Protein AF-A0A959U495-F1 (afdb_monomer_lite)

Secondary structure (DSSP, 8-state):
---------EEEEEEEE-TT-EEE-SS-EEEEEEEEEEEETTEEEEEEEEEEEETTEEEEE--EEEEETTEEEEE-EEETTTTEEEEEEEEETTTTEEEEEEEEE--------------TTHHHHHHHHHHHHHHHHHHHHHHHHHHHHT--

Structure (mmCIF, N/CA/C/O backbone):
data_AF-A0A959U495-F1
#
_entry.id   AF-A0A959U495-F1
#
loop_
_atom_site.group_PDB
_atom_site.id
_atom_site.type_symbol
_atom_site.label_atom_id
_atom_site.label_alt_id
_atom_site.label_comp_id
_atom_site.label_asym_id
_atom_site.label_entity_id
_atom_site.label_seq_id
_atom_site.pdbx_PDB_ins_code
_atom_site.Cartn_x
_atom_site.Cartn_y
_atom_site.Cartn_z
_atom_site.occupancy
_atom_site.B_iso_or_equiv
_atom_site.auth_seq_id
_atom_site.auth_comp_id
_atom_site.auth_asym_id
_atom_site.auth_atom_id
_atom_site.pdbx_PDB_model_num
ATOM 1 N N . PRO A 1 1 ? 19.279 29.006 9.621 1.00 36.75 1 PRO A N 1
ATOM 2 C CA . PRO A 1 1 ? 19.549 27.917 8.652 1.00 36.75 1 PRO A CA 1
ATOM 3 C C . PRO A 1 1 ? 18.748 26.652 9.004 1.00 36.75 1 PRO A C 1
ATOM 5 O O . PRO A 1 1 ? 19.239 25.774 9.707 1.00 36.75 1 PRO A O 1
ATOM 8 N N . ALA A 1 2 ? 17.488 26.597 8.561 1.00 40.62 2 ALA A N 1
ATOM 9 C CA . ALA A 1 2 ? 16.674 25.389 8.649 1.00 40.62 2 ALA A CA 1
ATOM 10 C C . ALA A 1 2 ? 17.053 24.468 7.482 1.00 40.62 2 ALA A C 1
ATOM 12 O O . ALA A 1 2 ? 17.043 24.871 6.321 1.00 40.62 2 ALA A O 1
ATOM 13 N N . ARG A 1 3 ? 17.484 23.255 7.821 1.00 40.62 3 ARG A N 1
ATOM 14 C CA . ARG A 1 3 ? 17.856 22.189 6.894 1.00 40.62 3 ARG A CA 1
ATOM 15 C C . ARG A 1 3 ? 16.589 21.748 6.153 1.00 40.62 3 ARG A C 1
ATOM 17 O O . ARG A 1 3 ? 15.787 21.020 6.724 1.00 40.62 3 ARG A O 1
ATOM 24 N N . ASN A 1 4 ? 16.422 22.186 4.906 1.00 45.12 4 ASN A N 1
ATOM 25 C CA . ASN A 1 4 ? 15.438 21.623 3.981 1.00 45.12 4 ASN A CA 1
ATOM 26 C C . ASN A 1 4 ? 15.811 20.157 3.718 1.00 45.12 4 ASN A C 1
ATOM 28 O O . ASN A 1 4 ? 16.633 19.861 2.852 1.00 45.12 4 ASN A O 1
ATOM 32 N N . GLN A 1 5 ? 15.257 19.245 4.513 1.00 47.12 5 GLN A N 1
ATOM 33 C CA . GLN A 1 5 ? 15.107 17.854 4.105 1.00 47.12 5 GLN A CA 1
ATOM 34 C C . GLN A 1 5 ? 14.084 17.840 2.960 1.00 47.12 5 GLN A C 1
ATOM 36 O O . GLN A 1 5 ? 13.061 18.519 3.086 1.00 47.12 5 GLN A O 1
ATOM 41 N N . PRO A 1 6 ? 14.343 17.146 1.837 1.00 42.78 6 PRO A N 1
ATOM 42 C CA . PRO A 1 6 ? 13.310 16.964 0.828 1.00 42.78 6 PRO A CA 1
ATOM 43 C C . PRO A 1 6 ? 12.125 16.291 1.520 1.00 42.78 6 PRO A C 1
ATOM 45 O O . PRO A 1 6 ? 12.315 15.290 2.215 1.00 42.78 6 PRO A O 1
ATOM 48 N N . ALA A 1 7 ? 10.936 16.886 1.399 1.00 49.66 7 ALA A N 1
ATOM 49 C CA . ALA A 1 7 ? 9.703 16.240 1.813 1.00 49.66 7 ALA A CA 1
ATOM 50 C C . ALA A 1 7 ? 9.695 14.866 1.138 1.00 49.66 7 ALA A C 1
ATOM 52 O O . ALA A 1 7 ? 9.703 14.783 -0.087 1.00 49.66 7 ALA A O 1
ATOM 53 N N . GLN A 1 8 ? 9.822 13.800 1.926 1.00 50.69 8 GLN A N 1
ATOM 54 C CA . GLN A 1 8 ? 9.598 12.461 1.406 1.00 50.69 8 GLN A CA 1
ATOM 55 C C . GLN A 1 8 ? 8.168 12.479 0.868 1.00 50.69 8 GLN A C 1
ATOM 57 O O . GLN A 1 8 ? 7.270 12.877 1.609 1.00 50.69 8 GLN A O 1
ATOM 62 N N . ASP A 1 9 ? 7.963 12.153 -0.408 1.00 61.06 9 ASP A N 1
ATOM 63 C CA . ASP A 1 9 ? 6.622 12.106 -0.989 1.00 61.06 9 ASP A CA 1
ATOM 64 C C . ASP A 1 9 ? 5.840 11.018 -0.251 1.00 61.06 9 ASP A C 1
ATOM 66 O O . ASP A 1 9 ? 6.009 9.825 -0.490 1.00 61.06 9 ASP A O 1
ATOM 70 N N . VAL A 1 10 ? 5.047 11.428 0.730 1.00 67.81 10 VAL A N 1
ATOM 71 C CA . VAL A 1 10 ? 4.208 10.533 1.509 1.00 67.81 10 VAL A CA 1
ATOM 72 C C . VAL A 1 10 ? 2.976 10.236 0.665 1.00 67.81 10 VAL A C 1
ATOM 74 O O . VAL A 1 10 ? 2.182 11.136 0.390 1.00 67.81 10 VAL A O 1
ATOM 77 N N . ILE A 1 11 ? 2.822 8.985 0.231 1.00 75.12 11 ILE A N 1
ATOM 78 C CA . ILE A 1 11 ? 1.647 8.572 -0.538 1.00 75.12 11 ILE A CA 1
ATOM 79 C C . ILE A 1 11 ? 0.559 8.209 0.465 1.00 75.12 11 ILE A C 1
ATOM 81 O O . ILE A 1 11 ? 0.649 7.191 1.152 1.00 75.12 11 ILE A O 1
ATOM 85 N N . GLU A 1 12 ? -0.456 9.063 0.555 1.00 84.56 12 GLU A N 1
ATOM 86 C CA . GLU A 1 12 ? -1.690 8.773 1.279 1.00 84.56 12 GLU A CA 1
ATOM 87 C C . GLU A 1 12 ? -2.737 8.242 0.306 1.00 84.56 12 GLU A C 1
ATOM 89 O O . GLU A 1 12 ? -2.994 8.841 -0.741 1.00 84.56 12 GLU A O 1
ATOM 94 N N . LYS A 1 13 ? -3.333 7.098 0.642 1.00 88.56 13 LYS A N 1
ATOM 95 C CA . LYS A 1 13 ? -4.390 6.486 -0.161 1.00 88.56 13 LYS A CA 1
ATOM 96 C C . LYS A 1 13 ? -5.508 5.967 0.728 1.00 88.56 13 LYS A C 1
ATOM 98 O O . LYS A 1 13 ? -5.250 5.265 1.705 1.00 88.56 13 LYS A O 1
ATOM 103 N N . ASP A 1 14 ? -6.735 6.293 0.339 1.00 91.75 14 ASP A N 1
ATOM 104 C CA . ASP A 1 14 ? -7.947 5.793 0.974 1.00 91.75 14 ASP A CA 1
ATOM 105 C C . ASP A 1 14 ? -8.386 4.489 0.309 1.00 91.75 14 ASP A C 1
ATOM 107 O O . ASP A 1 14 ? -8.409 4.365 -0.920 1.00 91.75 14 ASP A O 1
ATOM 111 N N . HIS A 1 15 ? -8.768 3.519 1.132 1.00 91.69 15 HIS A N 1
ATOM 112 C CA . HIS A 1 15 ? -9.268 2.222 0.700 1.00 91.69 15 HIS A CA 1
ATOM 113 C C . HIS A 1 15 ? -10.599 1.958 1.385 1.00 91.69 15 HIS A C 1
ATOM 115 O O . HIS A 1 15 ? -10.693 1.997 2.609 1.00 91.69 15 HIS A O 1
ATOM 121 N N . THR A 1 16 ? -11.627 1.687 0.587 1.00 93.06 16 THR A N 1
ATOM 122 C CA . THR A 1 16 ? -12.922 1.205 1.074 1.00 93.06 16 THR A CA 1
ATOM 123 C C . THR A 1 16 ? -12.983 -0.289 0.808 1.00 93.06 16 THR A C 1
ATOM 125 O O . THR A 1 16 ? -12.941 -0.694 -0.353 1.00 93.06 16 THR A O 1
ATOM 128 N N . ILE A 1 17 ? -13.029 -1.095 1.866 1.00 92.81 17 ILE A N 1
ATOM 129 C CA . ILE A 1 17 ? -12.945 -2.558 1.775 1.00 92.81 17 ILE A CA 1
ATOM 130 C C . ILE A 1 17 ? -13.993 -3.240 2.657 1.00 92.81 17 ILE A C 1
ATOM 132 O O . ILE A 1 17 ? -14.472 -2.646 3.626 1.00 92.81 17 ILE A O 1
ATOM 136 N N . HIS A 1 18 ? -14.318 -4.490 2.339 1.00 91.69 18 HIS A N 1
ATOM 137 C CA . HIS A 1 18 ? -15.157 -5.360 3.163 1.00 91.69 18 HIS A CA 1
ATOM 138 C C . HIS A 1 18 ? -14.295 -6.283 4.033 1.00 91.69 18 HIS A C 1
ATOM 140 O O . HIS A 1 18 ? -13.073 -6.371 3.888 1.00 91.69 18 HIS A O 1
ATOM 146 N N . MET A 1 19 ? -14.931 -7.002 4.955 1.00 89.62 19 MET A N 1
ATOM 147 C CA . MET A 1 19 ? -14.256 -8.021 5.756 1.00 89.62 19 MET A CA 1
ATOM 148 C C . MET A 1 19 ? -13.701 -9.148 4.866 1.00 89.62 19 MET A C 1
ATOM 150 O O . MET A 1 19 ? -14.413 -9.678 4.017 1.00 89.62 19 MET A O 1
ATOM 154 N N . GLY A 1 20 ? -12.438 -9.533 5.071 1.00 89.12 20 GLY A N 1
ATOM 155 C CA . GLY A 1 20 ? -11.744 -10.534 4.251 1.00 89.12 20 GLY A CA 1
ATOM 156 C C . GLY A 1 20 ? -11.058 -9.981 2.996 1.00 89.12 20 GLY A C 1
ATOM 157 O O . GLY A 1 20 ? -10.287 -10.707 2.366 1.00 89.12 20 GLY A O 1
ATOM 158 N N . ASP A 1 21 ? -11.287 -8.713 2.641 1.00 91.94 21 ASP A N 1
ATOM 159 C CA . ASP A 1 21 ? -10.646 -8.088 1.484 1.00 91.94 21 ASP A CA 1
ATOM 160 C C . ASP A 1 21 ? -9.156 -7.795 1.729 1.00 91.94 21 ASP A C 1
ATOM 162 O O . ASP A 1 21 ? -8.647 -7.782 2.855 1.00 91.94 21 ASP A O 1
ATOM 166 N N . THR A 1 22 ? -8.441 -7.550 0.628 1.00 93.06 22 THR A N 1
ATOM 167 C CA . THR A 1 22 ? -7.001 -7.276 0.620 1.00 93.06 22 THR A CA 1
ATOM 168 C C . THR A 1 22 ? -6.702 -5.878 0.087 1.00 93.06 22 THR A C 1
ATOM 170 O O . THR A 1 22 ? -7.143 -5.512 -1.002 1.00 93.06 22 THR A O 1
ATOM 173 N N . ILE A 1 23 ? -5.882 -5.122 0.814 1.00 93.00 23 ILE A N 1
ATOM 174 C CA . ILE A 1 23 ? -5.285 -3.865 0.363 1.00 93.00 23 ILE A CA 1
ATOM 175 C C . ILE A 1 23 ? -3.885 -4.163 -0.176 1.00 93.00 23 ILE A C 1
ATOM 177 O O . ILE A 1 23 ? -3.021 -4.664 0.541 1.00 93.00 23 ILE A O 1
ATOM 181 N N . TRP A 1 24 ? -3.649 -3.826 -1.441 1.00 90.06 24 TRP A N 1
ATOM 182 C CA . TRP A 1 24 ? -2.332 -3.944 -2.066 1.00 90.06 24 TRP A CA 1
ATOM 183 C C . TRP A 1 24 ? -1.533 -2.656 -1.874 1.00 90.06 24 TRP A C 1
ATOM 185 O O . TRP A 1 24 ? -1.977 -1.584 -2.294 1.00 90.06 24 TRP A O 1
ATOM 195 N N . LEU A 1 25 ? -0.357 -2.785 -1.263 1.00 89.50 25 LEU A N 1
ATOM 196 C CA . LEU A 1 25 ? 0.622 -1.715 -1.076 1.00 89.50 25 LEU A CA 1
ATOM 197 C C . LEU A 1 25 ? 1.801 -1.898 -2.037 1.00 89.50 25 LEU A C 1
ATOM 199 O O . LEU A 1 25 ? 1.892 -2.894 -2.758 1.00 89.50 25 LEU A O 1
ATOM 203 N N . SER A 1 26 ? 2.730 -0.941 -2.052 1.00 84.44 26 SER A N 1
ATOM 204 C CA . SER A 1 26 ? 3.874 -0.961 -2.978 1.00 84.44 26 SER A CA 1
ATOM 205 C C . SER A 1 26 ? 4.808 -2.167 -2.806 1.00 84.44 26 SER A C 1
ATOM 207 O O . SER A 1 26 ? 5.427 -2.613 -3.776 1.00 84.44 26 SER A O 1
ATOM 209 N N . LYS A 1 27 ? 4.924 -2.689 -1.578 1.00 84.88 27 LYS A N 1
ATOM 210 C CA . LYS A 1 27 ? 5.823 -3.801 -1.220 1.00 84.88 27 LYS A CA 1
ATOM 211 C C . LYS A 1 27 ? 5.105 -5.018 -0.647 1.00 84.88 27 LYS A C 1
ATOM 213 O O . LYS A 1 27 ? 5.635 -6.120 -0.742 1.00 84.88 27 LYS A O 1
ATOM 218 N N . THR A 1 28 ? 3.949 -4.821 -0.018 1.00 89.75 28 THR A N 1
ATOM 219 C CA . THR A 1 28 ? 3.255 -5.839 0.782 1.00 89.75 28 THR A CA 1
ATOM 220 C C . THR A 1 28 ? 1.761 -5.845 0.485 1.00 89.75 28 THR A C 1
ATOM 222 O O . THR A 1 28 ? 1.241 -4.975 -0.216 1.00 89.75 28 THR A O 1
ATOM 225 N N . ALA A 1 29 ? 1.060 -6.843 1.011 1.00 93.12 29 ALA A N 1
ATOM 226 C CA . ALA A 1 29 ? -0.395 -6.900 0.975 1.00 93.12 29 ALA A CA 1
ATOM 227 C C . ALA A 1 29 ? -0.942 -6.958 2.400 1.00 93.12 29 ALA A C 1
ATOM 229 O O . ALA A 1 29 ? -0.403 -7.675 3.238 1.00 93.12 29 ALA A O 1
ATOM 230 N N . LEU A 1 30 ? -2.016 -6.228 2.671 1.00 94.19 30 LEU A N 1
ATOM 231 C CA . LEU A 1 30 ? -2.728 -6.257 3.943 1.00 94.19 30 LEU A CA 1
ATOM 232 C C . LEU A 1 30 ? -4.050 -6.986 3.760 1.00 94.19 30 LEU A C 1
ATOM 234 O O . LEU A 1 30 ? -4.898 -6.527 3.003 1.00 94.19 30 LEU A O 1
ATOM 238 N N . VAL A 1 31 ? -4.243 -8.092 4.467 1.00 95.12 31 VAL A N 1
ATOM 239 C CA . VAL A 1 31 ? -5.512 -8.832 4.472 1.00 95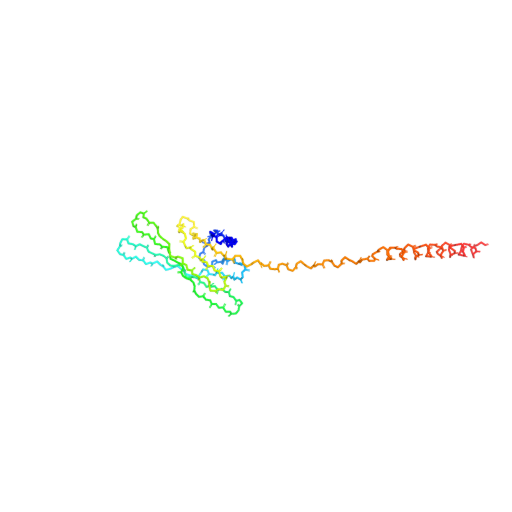.12 31 VAL A CA 1
ATOM 240 C C . VAL A 1 31 ? -6.281 -8.482 5.737 1.00 95.12 31 VAL A C 1
ATOM 242 O O . VAL A 1 31 ? -5.732 -8.601 6.835 1.00 95.12 31 VAL A O 1
ATOM 245 N N . LEU A 1 32 ? -7.531 -8.037 5.594 1.00 95.06 32 LEU A N 1
ATOM 246 C CA . LEU A 1 32 ? -8.402 -7.762 6.733 1.00 95.06 32 LEU A CA 1
ATOM 247 C C . LEU A 1 32 ? -8.974 -9.076 7.267 1.00 95.06 32 LEU A C 1
ATOM 249 O O . LEU A 1 32 ? -9.922 -9.620 6.706 1.00 95.06 32 LEU A O 1
ATOM 253 N N . ASP A 1 33 ? -8.417 -9.572 8.368 1.00 93.56 33 ASP A N 1
ATOM 254 C CA . ASP A 1 33 ? -8.852 -10.839 8.956 1.00 93.56 33 ASP A CA 1
ATOM 255 C C . ASP A 1 33 ? -10.125 -10.661 9.784 1.00 93.56 33 ASP A C 1
ATOM 257 O O . ASP A 1 33 ? -11.081 -11.428 9.651 1.00 93.56 33 ASP A O 1
ATOM 261 N N . ARG A 1 34 ? -10.117 -9.685 10.701 1.00 93.12 34 ARG A N 1
ATOM 262 C CA . ARG A 1 34 ? -11.176 -9.504 11.704 1.00 93.12 34 ARG A CA 1
ATOM 263 C C . ARG A 1 34 ? -11.308 -8.059 12.150 1.00 93.12 34 ARG A C 1
ATOM 265 O O . ARG A 1 34 ? -10.344 -7.305 12.116 1.00 93.12 34 ARG A O 1
ATOM 272 N N . ILE A 1 35 ? -12.489 -7.713 12.651 1.00 91.81 35 ILE A N 1
ATOM 273 C CA . ILE A 1 35 ? -12.732 -6.464 13.371 1.00 91.81 35 ILE A CA 1
ATOM 274 C C . ILE A 1 35 ? -13.255 -6.812 14.760 1.00 91.81 35 ILE A C 1
ATOM 276 O O . ILE A 1 35 ? -14.254 -7.516 14.898 1.00 91.81 35 ILE A O 1
ATOM 280 N N . ASN A 1 36 ? -12.567 -6.321 15.784 1.00 91.25 36 ASN A N 1
ATOM 281 C CA . ASN A 1 36 ? -12.943 -6.485 17.177 1.00 91.25 36 ASN A CA 1
ATOM 282 C C . ASN A 1 36 ? -13.567 -5.187 17.679 1.00 91.25 36 ASN A C 1
ATOM 284 O O . ASN A 1 36 ? -12.925 -4.141 17.650 1.00 91.25 36 ASN A O 1
ATOM 288 N N . MET A 1 37 ? -14.801 -5.253 18.164 1.00 88.50 37 MET A N 1
ATOM 289 C CA . MET A 1 37 ? -15.465 -4.116 18.793 1.00 88.50 37 MET A CA 1
ATOM 290 C C . MET A 1 37 ? -15.454 -4.276 20.310 1.00 88.50 37 MET A C 1
ATOM 292 O O . MET A 1 37 ? -15.794 -5.334 20.839 1.00 88.50 37 MET A O 1
ATOM 296 N N . TYR A 1 38 ? -15.086 -3.209 21.006 1.00 87.19 38 TYR A N 1
ATOM 297 C CA . TYR A 1 38 ? -15.041 -3.133 22.457 1.00 87.19 38 TYR A CA 1
ATOM 298 C C . TYR A 1 38 ? -15.809 -1.899 22.908 1.00 87.19 38 TYR A C 1
ATOM 300 O O . TYR A 1 38 ? -15.560 -0.801 22.422 1.00 87.19 38 TYR A O 1
ATOM 308 N N . GLN A 1 39 ? -16.722 -2.059 23.860 1.00 86.69 39 GLN A N 1
ATOM 309 C CA . GLN A 1 39 ? -17.435 -0.940 24.464 1.00 86.69 39 GLN A CA 1
ATOM 310 C C . GLN A 1 39 ? -17.094 -0.872 25.951 1.00 86.69 39 GLN A C 1
ATOM 312 O O . GLN A 1 39 ? -17.293 -1.839 26.684 1.00 86.69 39 GLN A O 1
ATOM 317 N N . THR A 1 40 ? -16.588 0.278 26.391 1.00 82.25 40 THR A N 1
ATOM 318 C CA . THR A 1 40 ? -16.294 0.572 27.798 1.00 82.25 40 THR A CA 1
ATOM 319 C C . THR A 1 40 ? -17.029 1.845 28.179 1.00 82.25 40 THR A C 1
ATOM 321 O O . THR A 1 40 ? -16.642 2.943 27.781 1.00 82.25 40 THR A O 1
ATOM 324 N N . GLY A 1 41 ? -18.104 1.694 28.954 1.00 82.81 41 GLY A N 1
ATOM 325 C CA . GLY A 1 41 ? -18.967 2.811 29.332 1.00 82.81 41 GLY A CA 1
ATOM 326 C C . GLY A 1 41 ? -19.557 3.500 28.100 1.00 82.81 41 GLY A C 1
ATOM 327 O O . GLY A 1 41 ? -20.277 2.871 27.326 1.00 82.81 41 GLY A O 1
ATOM 328 N N . ASP A 1 42 ? -19.223 4.779 27.932 1.00 81.00 42 ASP A N 1
ATOM 329 C CA . ASP A 1 42 ? -19.693 5.644 26.838 1.00 81.00 42 ASP A CA 1
ATOM 330 C C . ASP A 1 42 ? -18.728 5.685 25.632 1.00 81.00 42 ASP A C 1
ATOM 332 O O . ASP A 1 42 ? -18.931 6.425 24.670 1.00 81.00 42 ASP A O 1
ATOM 336 N N . THR A 1 43 ? -17.653 4.890 25.680 1.00 76.75 43 THR A N 1
ATOM 337 C CA . THR A 1 43 ? -16.667 4.773 24.600 1.00 76.75 43 THR A CA 1
ATOM 338 C C . THR A 1 43 ? -16.874 3.471 23.837 1.00 76.75 43 THR A C 1
ATOM 340 O O . THR A 1 43 ? -16.854 2.390 24.431 1.00 76.75 43 THR A O 1
ATOM 343 N N . ILE A 1 44 ? -16.987 3.560 22.515 1.00 8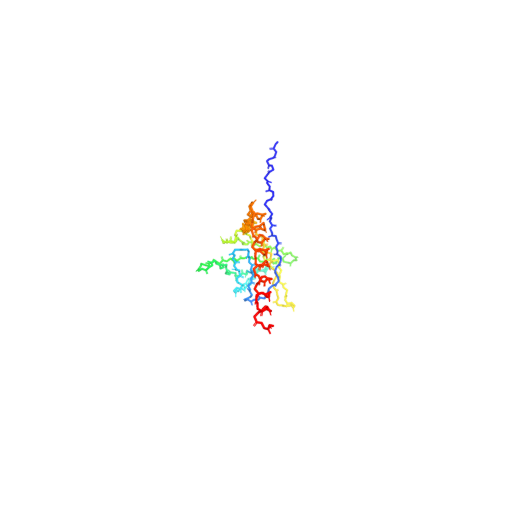6.31 44 ILE A N 1
ATOM 344 C CA . ILE A 1 44 ? -16.946 2.422 21.591 1.00 86.31 44 ILE A CA 1
ATOM 345 C C . ILE A 1 44 ? -15.598 2.456 20.870 1.00 86.31 44 ILE A C 1
ATOM 347 O O . ILE A 1 44 ? -15.195 3.491 20.357 1.00 86.31 44 ILE A O 1
ATOM 351 N N . ALA A 1 45 ? -14.893 1.337 20.814 1.00 87.88 45 ALA A N 1
ATOM 352 C CA . ALA A 1 45 ? -13.660 1.173 20.060 1.00 87.88 45 ALA A CA 1
ATOM 353 C C . ALA A 1 45 ? -13.795 -0.006 19.092 1.00 87.88 45 ALA A C 1
ATOM 355 O O . ALA A 1 45 ? -14.406 -1.019 19.421 1.00 87.88 45 ALA A O 1
ATOM 356 N N . ALA A 1 46 ? -13.210 0.114 17.909 1.00 91.00 46 ALA A N 1
ATOM 357 C CA . ALA A 1 46 ? -13.134 -0.925 16.897 1.00 91.00 46 ALA A CA 1
ATOM 358 C C . ALA A 1 46 ? -11.674 -1.097 16.463 1.00 91.00 46 ALA A C 1
ATOM 360 O O . ALA A 1 46 ? -11.083 -0.178 15.905 1.00 91.00 46 ALA A O 1
ATOM 361 N N . GLY A 1 47 ? -11.083 -2.257 16.732 1.00 92.31 47 GLY A N 1
ATOM 362 C CA . GLY A 1 47 ? -9.754 -2.644 16.257 1.00 92.31 47 GLY A CA 1
ATOM 363 C C . GLY A 1 47 ? -9.868 -3.501 15.003 1.00 92.31 47 GLY A C 1
ATOM 364 O O . GLY A 1 47 ? -10.574 -4.507 15.016 1.00 92.31 47 GLY A O 1
ATOM 365 N N . ALA A 1 48 ? -9.196 -3.117 13.921 1.00 94.62 48 ALA A N 1
ATOM 366 C CA . ALA A 1 48 ? -9.142 -3.922 12.704 1.00 94.62 48 ALA A CA 1
ATOM 367 C C . ALA A 1 48 ? -7.859 -4.753 12.697 1.00 94.62 48 ALA A C 1
ATOM 369 O O . ALA A 1 48 ? -6.770 -4.208 12.583 1.00 94.62 48 ALA A O 1
ATOM 370 N N . GLN A 1 49 ? -7.974 -6.072 12.807 1.00 95.62 49 GLN A N 1
ATOM 371 C CA . GLN A 1 49 ? -6.839 -6.981 12.741 1.00 95.62 49 GLN A CA 1
ATOM 372 C C . GLN A 1 49 ? -6.480 -7.254 11.278 1.00 95.62 49 GLN A C 1
ATOM 374 O O . GLN A 1 49 ? -7.176 -7.996 10.580 1.00 95.62 49 GLN A O 1
ATOM 379 N N . PHE A 1 50 ? -5.368 -6.675 10.839 1.00 95.56 50 PHE A N 1
ATOM 380 C CA . PHE A 1 50 ? -4.760 -6.945 9.546 1.00 95.56 50 PHE A CA 1
ATOM 381 C C . PHE A 1 50 ? -3.606 -7.926 9.662 1.00 95.56 50 PHE A C 1
ATOM 383 O O . PHE A 1 50 ? -2.849 -7.930 10.637 1.00 95.56 50 PHE A O 1
ATOM 390 N N . ARG A 1 51 ? -3.429 -8.701 8.597 1.00 95.69 51 ARG A N 1
ATOM 391 C CA . ARG A 1 51 ? -2.224 -9.480 8.349 1.00 95.69 51 ARG A CA 1
ATOM 392 C C . ARG A 1 51 ? -1.457 -8.854 7.198 1.00 95.69 51 ARG A C 1
ATOM 394 O O . ARG A 1 51 ? -1.919 -8.875 6.060 1.00 95.69 51 ARG A O 1
ATOM 401 N N . GLU A 1 52 ? -0.296 -8.291 7.501 1.00 95.56 52 GLU A N 1
ATOM 402 C CA . GLU A 1 52 ? 0.643 -7.798 6.502 1.00 95.56 52 GLU A CA 1
ATOM 403 C C . GLU A 1 52 ? 1.478 -8.963 5.981 1.00 95.56 52 GLU A C 1
ATOM 405 O O . GLU A 1 52 ? 2.173 -9.622 6.750 1.00 95.56 52 GLU A O 1
ATOM 410 N N . LEU A 1 53 ? 1.388 -9.231 4.684 1.00 93.44 53 LEU A N 1
ATOM 411 C CA . LEU A 1 53 ? 2.064 -10.320 3.993 1.00 93.44 53 LEU A CA 1
ATOM 412 C C . LEU A 1 53 ? 3.289 -9.794 3.243 1.00 93.44 53 LEU A C 1
ATOM 414 O O . LEU A 1 53 ? 3.178 -8.871 2.431 1.00 93.44 53 LEU A O 1
ATOM 418 N N . ASN A 1 54 ? 4.436 -10.436 3.460 1.00 91.50 54 ASN A N 1
ATOM 419 C CA . ASN A 1 54 ? 5.676 -10.196 2.728 1.00 91.50 54 ASN A CA 1
ATOM 420 C C . ASN A 1 54 ? 6.292 -11.531 2.284 1.00 91.50 54 ASN A C 1
ATOM 422 O O . ASN A 1 54 ? 7.091 -12.147 2.994 1.00 91.50 54 ASN A O 1
ATOM 426 N N . GLY A 1 55 ? 5.883 -12.015 1.110 1.00 87.56 55 GLY A N 1
ATOM 427 C CA . GLY A 1 55 ? 6.304 -13.321 0.609 1.00 87.56 55 GLY A CA 1
ATOM 428 C C . GLY A 1 55 ? 5.860 -14.452 1.541 1.00 87.56 55 GLY A C 1
ATOM 429 O O . GLY A 1 55 ? 4.680 -14.783 1.584 1.00 87.56 55 GLY A O 1
ATOM 430 N N . ASN A 1 56 ? 6.810 -15.042 2.271 1.00 89.06 56 ASN A N 1
ATOM 43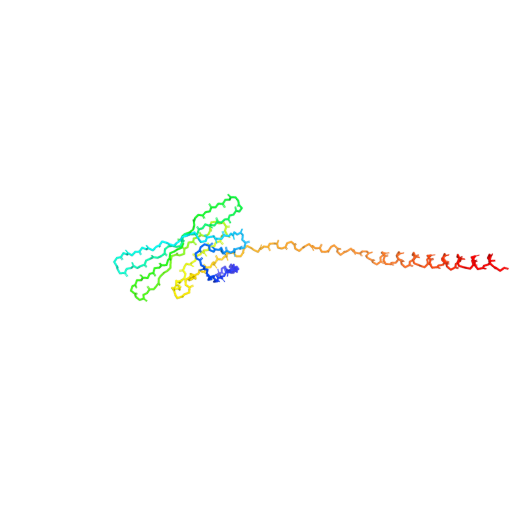1 C CA . ASN A 1 56 ? 6.562 -16.140 3.212 1.00 89.06 56 ASN A CA 1
ATOM 432 C C . ASN A 1 56 ? 6.418 -15.682 4.673 1.00 89.06 56 ASN A C 1
ATOM 434 O O . ASN A 1 56 ? 6.127 -16.505 5.541 1.00 89.06 56 ASN A O 1
ATOM 438 N N . GLU A 1 57 ? 6.658 -14.402 4.953 1.00 91.38 57 GLU A N 1
ATOM 439 C CA . GLU A 1 57 ? 6.535 -13.831 6.289 1.00 91.38 57 GLU A CA 1
ATOM 440 C C . GLU A 1 57 ? 5.225 -13.056 6.436 1.00 91.38 57 GLU A C 1
ATOM 442 O O . GLU A 1 57 ? 4.659 -12.550 5.461 1.00 91.38 57 GLU A O 1
ATOM 447 N N . SER A 1 58 ? 4.742 -12.957 7.674 1.00 93.00 58 SER A N 1
ATOM 448 C CA . SER A 1 58 ? 3.545 -12.187 7.985 1.00 93.00 58 SER A CA 1
ATOM 449 C C . SER A 1 58 ? 3.629 -11.513 9.345 1.00 93.00 58 SER A C 1
ATOM 451 O O . SER A 1 58 ? 4.085 -12.135 10.307 1.00 93.00 58 SER A O 1
ATOM 453 N N . ALA A 1 59 ? 3.098 -10.298 9.439 1.00 94.19 59 ALA A N 1
ATOM 454 C CA . ALA A 1 59 ? 2.982 -9.535 10.676 1.00 94.19 59 ALA A CA 1
ATOM 455 C C . ALA A 1 59 ? 1.522 -9.155 10.938 1.00 94.19 59 ALA A C 1
ATOM 457 O O . ALA A 1 59 ? 0.736 -8.989 10.007 1.00 94.19 59 ALA A O 1
ATOM 458 N N . VAL A 1 60 ? 1.153 -9.031 12.212 1.00 94.88 60 VAL A N 1
ATOM 459 C CA . VAL A 1 60 ? -0.179 -8.563 12.614 1.00 94.88 60 VAL A CA 1
ATOM 460 C C . VAL A 1 60 ? -0.116 -7.063 12.861 1.00 94.88 60 VAL A C 1
ATOM 462 O O . VAL A 1 60 ? 0.761 -6.594 13.584 1.00 94.88 60 VAL A O 1
ATOM 465 N N . VAL A 1 61 ? -1.055 -6.327 12.274 1.00 94.75 61 VAL A N 1
ATOM 466 C CA . VAL A 1 61 ? -1.161 -4.868 12.372 1.00 94.75 61 VAL A CA 1
ATOM 467 C C . VAL A 1 61 ? -2.586 -4.526 12.798 1.00 94.75 61 VAL A C 1
ATOM 469 O O . VAL A 1 61 ? -3.535 -5.037 12.210 1.00 94.75 61 VAL A O 1
ATOM 472 N N . GLU A 1 62 ? -2.756 -3.692 13.826 1.00 95.25 62 GLU A N 1
ATOM 473 C CA . GLU A 1 62 ? -4.076 -3.437 14.424 1.00 95.25 62 GLU A CA 1
ATOM 474 C C . GLU A 1 62 ? -4.346 -1.940 14.654 1.00 95.25 62 GLU A C 1
ATOM 476 O O . GLU A 1 62 ? -4.162 -1.442 15.768 1.00 95.25 62 GLU A O 1
ATOM 481 N N . PRO A 1 63 ? -4.763 -1.184 13.617 1.00 94.44 63 PRO A N 1
ATOM 482 C CA . PRO A 1 63 ? -5.264 0.171 13.807 1.00 94.44 63 PRO A CA 1
ATOM 483 C C . PRO A 1 63 ? -6.610 0.151 14.539 1.00 94.44 63 PRO A C 1
ATOM 485 O O . PRO A 1 63 ? -7.434 -0.747 14.338 1.00 94.44 63 PRO A O 1
ATOM 488 N N . GLN A 1 64 ? -6.859 1.174 15.357 1.00 91.62 64 GLN A N 1
ATOM 489 C CA . GLN A 1 64 ? -8.098 1.289 16.126 1.00 91.62 64 GLN A CA 1
ATOM 490 C C . GLN A 1 64 ? -8.855 2.566 15.785 1.00 91.62 64 GLN A C 1
ATOM 492 O O . GLN A 1 64 ? -8.272 3.634 15.607 1.00 91.62 64 GLN A O 1
ATOM 497 N N . PHE A 1 65 ? -10.173 2.452 15.744 1.00 90.25 65 PHE A N 1
ATOM 498 C CA . PHE A 1 65 ? -11.115 3.549 15.615 1.00 90.25 65 PHE A CA 1
ATOM 499 C C . PHE A 1 65 ? -11.892 3.686 16.922 1.00 90.25 65 PHE A C 1
ATOM 501 O O . PHE A 1 65 ? -12.421 2.701 17.426 1.00 90.25 65 PHE A O 1
ATOM 508 N N . LEU A 1 66 ? -11.950 4.882 17.495 1.00 87.12 66 LEU A N 1
ATOM 509 C CA . LEU A 1 66 ? -12.630 5.164 18.756 1.00 87.12 66 LEU A CA 1
ATOM 510 C C . LEU A 1 66 ? -13.765 6.155 18.521 1.00 87.12 66 LEU A C 1
ATOM 512 O O . LEU A 1 66 ? -13.611 7.131 17.796 1.00 87.12 66 LEU A O 1
ATOM 516 N N . ILE A 1 67 ? -14.882 5.934 19.194 1.00 85.25 67 ILE A N 1
ATOM 517 C CA . ILE A 1 67 ? -16.052 6.799 19.230 1.00 85.25 67 ILE A CA 1
ATOM 518 C C . ILE A 1 67 ? -16.316 7.098 20.703 1.00 85.25 67 ILE A C 1
ATOM 520 O O . ILE A 1 67 ? -16.561 6.188 21.495 1.00 85.25 67 ILE A O 1
ATOM 524 N N . TYR A 1 68 ? -16.243 8.370 21.078 1.00 81.19 68 TYR A N 1
ATOM 525 C CA . TYR A 1 68 ? -16.530 8.850 22.425 1.00 81.19 68 TYR A CA 1
ATOM 526 C C . TYR A 1 68 ? -17.596 9.943 22.354 1.00 81.19 68 TYR A C 1
ATOM 528 O O . TYR A 1 68 ? -17.316 11.078 21.950 1.00 81.19 68 TYR A O 1
ATOM 536 N N . GLY A 1 69 ? -18.836 9.594 22.705 1.00 73.56 69 GLY A N 1
ATOM 537 C CA . GLY A 1 69 ? -19.992 10.473 22.529 1.00 73.56 69 GLY A CA 1
ATOM 538 C C . GLY A 1 69 ? -20.176 10.886 21.063 1.00 73.56 69 GLY A C 1
ATOM 539 O O . GLY A 1 69 ? -20.507 10.063 20.216 1.00 73.56 69 GLY A O 1
ATOM 540 N N . SER A 1 70 ? -19.953 12.169 20.757 1.00 73.38 70 SER A N 1
ATOM 541 C CA . SER A 1 70 ? -20.026 12.732 19.397 1.00 73.38 70 SER A CA 1
ATOM 542 C C . SER A 1 70 ? -18.668 12.913 18.707 1.00 73.38 70 SER A C 1
ATOM 544 O O . SER A 1 70 ? -18.617 13.439 17.595 1.00 73.38 70 SER A O 1
ATOM 546 N N . GLN A 1 71 ? -17.567 12.522 19.354 1.00 75.31 71 GLN A N 1
ATOM 547 C CA . GLN A 1 71 ? -16.214 12.664 18.815 1.00 75.31 71 GLN A CA 1
ATOM 548 C C . GLN A 1 71 ? -15.659 11.314 18.368 1.00 75.31 71 GLN A C 1
ATOM 550 O O . GLN A 1 71 ? -15.893 10.289 19.006 1.00 75.31 71 GLN A O 1
ATOM 555 N N . THR A 1 72 ? -14.879 11.328 17.291 1.00 79.88 72 THR A N 1
ATOM 556 C CA . THR A 1 72 ? -14.183 10.151 16.768 1.00 79.88 72 THR A CA 1
ATOM 557 C C . THR A 1 72 ? -12.677 10.345 16.868 1.00 79.88 72 THR A C 1
ATOM 559 O O . THR A 1 72 ? -12.166 11.427 16.577 1.00 79.88 72 THR A O 1
ATOM 562 N N . GLY A 1 73 ? -11.961 9.300 17.261 1.00 84.31 73 GLY A N 1
ATOM 563 C CA . GLY A 1 73 ? -10.506 9.255 17.323 1.00 84.31 73 GLY A CA 1
ATOM 564 C C . GLY A 1 73 ? -9.965 8.050 16.565 1.00 84.31 73 GLY A C 1
ATOM 565 O O . GLY A 1 73 ? -10.663 7.064 16.355 1.00 84.31 73 GLY A O 1
ATOM 566 N N . THR A 1 74 ? -8.700 8.118 16.168 1.00 88.12 74 THR A N 1
ATOM 567 C CA . THR A 1 74 ? -8.017 7.029 15.464 1.00 88.12 74 THR A CA 1
ATOM 568 C C . THR A 1 74 ? -6.677 6.756 16.132 1.00 88.12 74 THR A C 1
ATOM 570 O O . THR A 1 74 ? -5.937 7.700 16.412 1.00 88.12 74 THR A O 1
ATOM 573 N N . LEU A 1 75 ? -6.335 5.489 16.335 1.00 87.38 75 LEU A N 1
ATOM 574 C CA . LEU A 1 75 ? -4.995 5.039 16.700 1.00 87.38 75 LEU A CA 1
ATOM 575 C C . LEU A 1 75 ? -4.386 4.342 15.480 1.00 87.38 75 LEU A C 1
ATOM 577 O O . LEU A 1 75 ? -4.777 3.213 15.166 1.00 87.38 75 LEU A O 1
ATOM 581 N N . PRO A 1 76 ? -3.473 5.015 14.759 1.00 90.81 76 PRO A N 1
ATOM 582 C CA . PRO A 1 76 ? -2.751 4.407 13.655 1.00 90.81 76 PRO A CA 1
ATOM 583 C C . PRO A 1 76 ? -1.900 3.230 14.128 1.00 90.81 76 PRO A C 1
ATOM 585 O O . PRO A 1 76 ? -1.387 3.240 15.247 1.00 90.81 76 PRO A O 1
ATOM 588 N N . ALA A 1 77 ? -1.687 2.265 13.242 1.00 92.50 77 ALA A N 1
ATOM 589 C CA . ALA A 1 77 ? -0.717 1.199 13.442 1.00 92.50 77 ALA A CA 1
ATOM 590 C C . ALA A 1 77 ? 0.414 1.314 12.416 1.00 92.50 77 ALA A C 1
ATOM 592 O O . ALA A 1 77 ? 0.184 1.685 11.262 1.00 92.50 77 ALA A O 1
ATOM 593 N N . GLU A 1 78 ? 1.640 1.015 12.839 1.00 92.06 78 GLU A N 1
ATOM 594 C CA . GLU A 1 78 ? 2.804 0.998 11.954 1.00 92.06 78 GLU A CA 1
ATOM 595 C C . GLU A 1 78 ? 2.837 -0.285 11.120 1.00 92.06 78 GLU A C 1
ATOM 597 O O . GLU A 1 78 ? 2.549 -1.377 11.611 1.00 92.06 78 GLU A O 1
ATOM 602 N N . LEU A 1 79 ? 3.191 -0.136 9.844 1.00 91.31 79 LEU A N 1
ATOM 603 C CA . LEU A 1 79 ? 3.386 -1.244 8.915 1.00 91.31 79 LEU A CA 1
ATOM 604 C C . LEU A 1 79 ? 4.820 -1.754 9.040 1.00 91.31 79 LEU A C 1
ATOM 606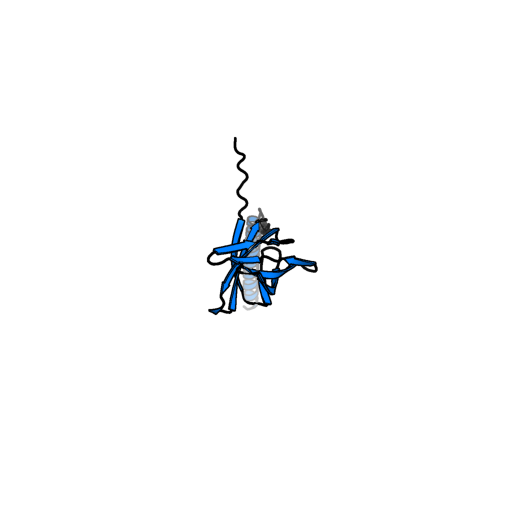 O O . LEU A 1 79 ? 5.773 -0.984 8.895 1.00 91.31 79 LEU A O 1
ATOM 610 N N . VAL A 1 80 ? 4.964 -3.052 9.284 1.00 90.50 80 VAL A N 1
ATOM 611 C CA . VAL A 1 80 ? 6.244 -3.707 9.571 1.00 90.50 80 VAL A CA 1
ATOM 612 C C . VAL A 1 80 ? 7.094 -3.817 8.310 1.00 90.50 80 VAL A C 1
ATOM 614 O O . VAL A 1 80 ? 8.305 -3.605 8.362 1.00 90.50 80 VAL A O 1
ATOM 617 N N . TYR A 1 81 ? 6.475 -4.128 7.170 1.00 88.00 81 TYR A N 1
ATOM 618 C CA . TYR A 1 81 ? 7.203 -4.439 5.939 1.00 88.00 81 TYR A CA 1
ATOM 619 C C . TYR A 1 81 ? 7.123 -3.332 4.881 1.00 88.00 81 TYR A C 1
ATOM 621 O O . TYR A 1 81 ? 8.115 -3.064 4.197 1.00 88.00 81 TYR A O 1
ATOM 629 N N . ALA A 1 82 ? 5.975 -2.663 4.734 1.00 84.69 82 ALA A N 1
ATOM 630 C CA . ALA A 1 82 ? 5.824 -1.574 3.766 1.00 84.69 82 ALA A CA 1
ATOM 631 C C . ALA A 1 82 ? 6.668 -0.341 4.140 1.00 84.69 82 ALA A C 1
ATOM 633 O O . ALA A 1 82 ? 7.250 0.307 3.263 1.00 84.69 82 ALA A O 1
ATOM 634 N N . GLY A 1 83 ? 6.783 -0.059 5.443 1.00 82.88 83 GLY A N 1
ATOM 635 C CA . GLY A 1 83 ? 7.290 1.208 5.964 1.00 82.88 83 GLY A CA 1
ATOM 636 C C . GLY A 1 83 ? 6.233 2.303 5.810 1.00 82.88 83 GLY A C 1
ATOM 637 O O . GLY A 1 83 ? 6.028 2.850 4.726 1.00 82.88 83 GLY A O 1
ATOM 638 N N . GLY A 1 84 ? 5.528 2.610 6.898 1.00 88.44 84 GLY A N 1
ATOM 639 C CA . GLY A 1 84 ? 4.376 3.505 6.858 1.00 88.44 84 GLY A CA 1
ATOM 640 C C . GLY A 1 84 ? 3.405 3.281 8.010 1.00 88.44 84 GLY A C 1
ATOM 641 O O . GLY A 1 84 ? 3.713 2.564 8.959 1.00 88.44 84 GLY A O 1
ATOM 642 N N . THR A 1 85 ? 2.218 3.873 7.909 1.00 92.69 85 THR A N 1
ATOM 643 C CA . THR A 1 85 ? 1.134 3.679 8.883 1.00 92.69 85 THR A CA 1
ATOM 644 C C . THR A 1 85 ? -0.186 3.389 8.191 1.00 92.69 85 THR A C 1
ATOM 646 O O . THR A 1 85 ? -0.480 3.967 7.145 1.00 92.69 85 THR A O 1
ATOM 649 N N . ILE A 1 86 ? -1.015 2.565 8.817 1.00 93.94 86 ILE A N 1
ATOM 650 C CA . ILE A 1 86 ? -2.424 2.397 8.469 1.00 93.94 86 ILE A CA 1
ATOM 651 C C . ILE A 1 86 ? -3.302 3.058 9.535 1.00 93.94 86 ILE A C 1
ATOM 653 O O . ILE A 1 86 ? -3.037 2.951 10.732 1.00 93.94 86 ILE A O 1
ATOM 657 N N . VAL A 1 87 ? -4.349 3.750 9.098 1.00 94.06 87 VAL A N 1
ATOM 658 C CA . VAL A 1 87 ? -5.316 4.453 9.945 1.00 94.06 87 VAL A CA 1
ATOM 659 C C . VAL A 1 87 ? -6.706 3.909 9.652 1.00 94.06 87 VAL A C 1
ATOM 661 O O . VAL A 1 87 ? -7.123 3.854 8.497 1.00 94.06 87 VAL A O 1
ATOM 664 N N . PHE A 1 88 ? -7.442 3.531 10.693 1.00 93.19 88 PHE A N 1
ATOM 665 C CA . PHE A 1 88 ? -8.851 3.172 10.571 1.00 93.19 88 PHE A CA 1
ATOM 666 C C . PHE A 1 88 ? -9.689 4.450 10.661 1.00 93.19 88 PHE A C 1
ATOM 668 O O . PHE A 1 88 ? -9.800 5.029 11.738 1.00 93.19 88 PHE A O 1
ATOM 675 N N . GLN A 1 89 ? -10.218 4.923 9.530 1.00 91.06 89 GLN A N 1
ATOM 676 C CA . GLN A 1 89 ? -10.888 6.224 9.455 1.00 91.06 89 GLN A CA 1
ATOM 677 C C . GLN A 1 89 ? -12.354 6.166 9.865 1.00 91.06 89 GLN A C 1
ATOM 679 O O . GLN A 1 89 ? -12.823 7.037 10.591 1.00 91.06 89 GLN A O 1
ATOM 684 N N . MET A 1 90 ? -13.102 5.204 9.320 1.00 87.38 90 MET A N 1
ATOM 685 C CA . MET A 1 90 ? -14.556 5.195 9.444 1.00 87.38 90 MET A CA 1
ATOM 686 C C . MET A 1 90 ? -15.137 3.812 9.159 1.00 87.38 90 MET A C 1
ATOM 688 O O . MET A 1 90 ? -14.615 3.048 8.347 1.00 87.38 90 MET A O 1
ATOM 692 N N . ILE A 1 91 ? -16.266 3.529 9.803 1.00 88.38 91 ILE A N 1
ATOM 693 C CA . ILE A 1 91 ? -17.110 2.360 9.562 1.00 88.38 91 ILE A CA 1
ATOM 694 C C . ILE A 1 91 ? -18.374 2.842 8.844 1.00 88.38 91 ILE A C 1
ATOM 696 O O . ILE A 1 91 ? -18.989 3.807 9.297 1.00 88.38 91 ILE A O 1
ATOM 700 N N . GLN A 1 92 ? -18.768 2.180 7.754 1.00 88.88 92 GLN A N 1
ATOM 701 C CA . GLN A 1 92 ? -20.004 2.448 7.013 1.00 88.88 92 GLN A CA 1
ATOM 702 C C . GLN A 1 92 ? -20.961 1.252 7.152 1.00 88.88 92 GLN A C 1
ATOM 704 O O . GLN A 1 92 ? -20.877 0.304 6.370 1.00 88.88 92 GLN A O 1
ATOM 709 N N . PRO A 1 93 ? -21.886 1.278 8.130 1.00 84.06 93 PRO A N 1
ATOM 710 C CA . PRO A 1 93 ? -22.803 0.163 8.376 1.00 84.06 93 PRO A CA 1
ATOM 711 C C . PRO A 1 93 ? -23.803 -0.057 7.236 1.00 84.06 93 PRO A C 1
ATOM 713 O O . PRO A 1 93 ? -24.203 -1.185 6.983 1.00 84.06 93 PRO A O 1
ATOM 716 N N . GLU A 1 94 ? -24.192 1.017 6.539 1.00 88.25 94 GLU A N 1
ATOM 717 C CA . GLU A 1 94 ? -25.165 0.987 5.435 1.00 88.25 94 GLU A CA 1
ATOM 718 C C . GLU A 1 94 ? -24.690 0.122 4.259 1.00 88.25 94 GLU A C 1
ATOM 720 O O . GLU A 1 94 ? -25.486 -0.524 3.580 1.00 88.25 94 GLU A O 1
ATOM 725 N N . THR A 1 95 ? -23.380 0.124 4.012 1.00 86.94 95 THR A N 1
ATOM 726 C CA . THR A 1 95 ? -22.739 -0.576 2.894 1.00 86.94 95 THR A CA 1
ATOM 727 C C . THR A 1 95 ? -21.902 -1.770 3.340 1.00 86.94 95 THR A C 1
ATOM 729 O O . THR A 1 95 ? -21.314 -2.419 2.485 1.00 86.94 95 THR A O 1
ATOM 732 N N . ASP A 1 96 ? -21.840 -2.055 4.645 1.00 87.56 96 ASP A N 1
ATOM 733 C CA . ASP A 1 96 ? -20.965 -3.072 5.250 1.00 87.56 96 ASP A CA 1
ATOM 734 C C . ASP A 1 96 ? -19.485 -2.917 4.835 1.00 87.56 96 ASP A C 1
ATOM 736 O O . ASP A 1 96 ? -18.769 -3.882 4.562 1.00 87.56 96 ASP A O 1
ATOM 740 N N . THR A 1 97 ? -19.024 -1.663 4.750 1.00 89.56 97 THR A N 1
ATOM 741 C CA . THR A 1 97 ? -17.656 -1.322 4.335 1.00 89.56 97 THR A CA 1
ATOM 742 C C . THR A 1 97 ? -16.897 -0.545 5.400 1.00 89.56 97 THR A C 1
ATOM 744 O O . THR A 1 97 ? -17.450 0.172 6.237 1.00 89.56 97 THR A O 1
ATOM 747 N N . PHE A 1 98 ? -15.576 -0.648 5.329 1.00 92.25 98 PHE A N 1
ATOM 748 C CA . PHE A 1 98 ? -14.636 -0.008 6.235 1.00 92.25 98 PHE A CA 1
ATOM 749 C C . PHE A 1 98 ? -13.675 0.866 5.434 1.00 92.25 98 PHE A C 1
ATOM 751 O O . PHE A 1 98 ? -13.152 0.439 4.402 1.00 92.25 98 PHE A O 1
ATOM 758 N N . ILE A 1 99 ? -13.453 2.097 5.901 1.00 92.75 99 ILE A N 1
ATOM 759 C CA . ILE A 1 99 ? -12.525 3.043 5.280 1.00 92.75 99 ILE A CA 1
ATOM 760 C C . ILE A 1 99 ? -11.210 3.031 6.051 1.00 92.75 99 ILE A C 1
ATOM 762 O O . ILE A 1 99 ? -11.163 3.366 7.240 1.00 92.75 99 ILE A O 1
ATOM 766 N N . PHE A 1 100 ? -10.131 2.710 5.347 1.00 93.81 100 PHE A N 1
ATOM 767 C CA . PHE A 1 100 ? -8.769 2.764 5.862 1.00 93.81 100 PHE A CA 1
ATOM 768 C C . PHE A 1 100 ? -7.928 3.745 5.054 1.00 93.81 100 PHE A C 1
ATOM 770 O O . PHE A 1 100 ? -8.025 3.793 3.830 1.00 93.81 100 PHE A O 1
ATOM 777 N N . GLN A 1 101 ? -7.073 4.503 5.737 1.00 93.25 101 GLN A N 1
ATOM 778 C CA . GLN A 1 101 ? -6.017 5.290 5.110 1.00 93.25 101 GLN A CA 1
ATOM 779 C C . GLN A 1 101 ? -4.696 4.551 5.232 1.00 93.25 101 GLN A C 1
ATOM 781 O O . GLN A 1 101 ? -4.336 4.121 6.327 1.00 93.25 101 GLN A O 1
ATOM 786 N N . THR A 1 102 ? -3.931 4.469 4.155 1.00 92.00 102 THR A N 1
ATOM 787 C CA . THR A 1 102 ? -2.548 3.995 4.212 1.00 92.00 102 THR A CA 1
ATOM 788 C C . THR A 1 102 ? -1.615 5.127 3.852 1.00 92.00 102 THR A C 1
ATOM 790 O O . THR A 1 102 ? -1.824 5.813 2.853 1.00 92.00 102 THR A O 1
ATOM 793 N N . ARG A 1 103 ? -0.580 5.300 4.665 1.00 89.06 103 ARG A N 1
ATOM 794 C CA . ARG A 1 103 ? 0.483 6.274 4.476 1.00 89.06 103 ARG A CA 1
ATOM 795 C C . ARG A 1 103 ? 1.783 5.523 4.237 1.00 89.06 103 ARG A C 1
ATOM 797 O O . ARG A 1 103 ? 2.347 4.987 5.187 1.00 89.06 103 ARG A O 1
ATOM 804 N N . GLU A 1 104 ? 2.259 5.495 3.000 1.00 82.62 104 GLU A N 1
ATOM 805 C CA . GLU A 1 104 ? 3.517 4.836 2.632 1.00 82.62 104 GLU A CA 1
ATOM 806 C C . GLU A 1 104 ? 4.634 5.873 2.467 1.00 82.62 104 GLU A C 1
ATOM 808 O O . GLU A 1 104 ? 4.451 6.911 1.823 1.00 82.62 104 GLU A O 1
ATOM 813 N N . GLN A 1 105 ? 5.810 5.592 3.038 1.00 70.00 105 GLN A N 1
ATOM 814 C CA . GLN A 1 105 ? 7.015 6.345 2.690 1.00 70.00 105 GLN A CA 1
ATOM 815 C C . GLN A 1 105 ? 7.481 5.850 1.324 1.00 70.00 105 GLN A C 1
ATOM 817 O O . GLN A 1 105 ? 7.874 4.690 1.186 1.00 70.00 105 GLN A O 1
ATOM 822 N N . ASN A 1 106 ? 7.405 6.714 0.310 1.00 59.31 1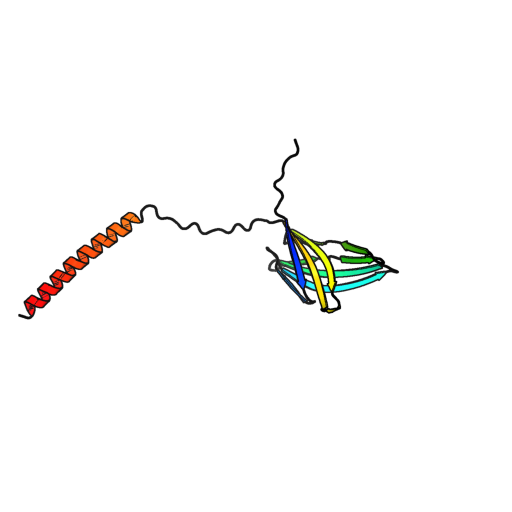06 ASN A N 1
ATOM 823 C CA . ASN A 1 106 ? 7.809 6.384 -1.049 1.00 59.31 106 ASN A CA 1
ATOM 824 C C . ASN A 1 106 ? 9.302 6.024 -1.061 1.00 59.31 106 ASN A C 1
ATOM 826 O O . ASN A 1 106 ? 10.174 6.891 -1.064 1.00 59.31 106 ASN A O 1
ATOM 830 N N . VAL A 1 107 ? 9.603 4.725 -1.035 1.00 55.53 107 VAL A N 1
ATOM 831 C CA . VAL A 1 107 ? 10.879 4.237 -1.543 1.00 55.53 107 VAL A CA 1
ATOM 832 C C . VAL A 1 107 ? 10.662 4.195 -3.043 1.00 55.53 107 VAL A C 1
ATOM 834 O O . VAL A 1 107 ? 9.881 3.342 -3.472 1.00 55.53 107 VAL A O 1
ATOM 837 N N . PRO A 1 108 ? 11.257 5.116 -3.825 1.00 49.00 108 PRO A N 1
ATOM 838 C CA . PRO A 1 108 ? 11.091 5.093 -5.266 1.00 49.00 108 PRO A CA 1
ATOM 839 C C . PRO A 1 108 ? 11.422 3.678 -5.726 1.00 49.00 108 PRO A C 1
ATOM 841 O O . PRO A 1 108 ? 12.540 3.203 -5.531 1.00 49.00 108 PRO A O 1
ATOM 844 N N . GLN A 1 109 ? 10.417 2.966 -6.246 1.00 49.41 109 GLN A N 1
ATOM 845 C CA . GLN A 1 109 ? 10.674 1.735 -6.969 1.00 49.41 109 GLN A CA 1
ATOM 846 C C . GLN A 1 109 ? 11.604 2.160 -8.093 1.00 49.41 109 GLN A C 1
ATOM 848 O O . GLN A 1 109 ? 11.183 2.896 -8.987 1.00 49.41 109 GLN A O 1
ATOM 853 N N . ASP A 1 110 ? 12.873 1.764 -7.998 1.00 45.34 110 ASP A N 1
ATOM 854 C CA . ASP A 1 110 ? 13.832 1.871 -9.082 1.00 45.34 110 ASP A CA 1
ATOM 855 C C . ASP A 1 110 ? 13.274 1.018 -10.217 1.00 45.34 110 ASP A C 1
ATOM 857 O O . ASP A 1 110 ? 13.575 -0.166 -10.374 1.00 45.34 110 ASP A O 1
ATOM 861 N N . TRP A 1 111 ? 12.375 1.607 -10.996 1.00 53.31 111 TRP A N 1
ATOM 862 C CA . TRP A 1 111 ? 12.021 1.124 -12.301 1.00 53.31 111 TRP A CA 1
ATOM 863 C C . TRP A 1 111 ? 13.339 1.151 -13.062 1.00 53.31 111 TRP A C 1
ATOM 865 O O . TRP A 1 111 ? 13.832 2.190 -13.504 1.00 53.31 111 TRP A O 1
ATOM 875 N N . ILE A 1 112 ? 13.972 -0.015 -13.149 1.00 56.50 112 ILE A N 1
ATOM 876 C CA . ILE A 1 112 ? 15.056 -0.245 -14.083 1.00 56.50 112 ILE A CA 1
ATOM 877 C C . ILE A 1 112 ? 14.385 -0.127 -15.443 1.00 56.50 112 ILE A C 1
ATOM 879 O O . ILE A 1 112 ? 13.928 -1.108 -16.028 1.00 56.50 112 ILE A O 1
ATOM 883 N N . ILE A 1 113 ? 14.266 1.097 -15.953 1.00 57.97 113 ILE A N 1
ATOM 884 C CA . ILE A 1 113 ? 14.104 1.269 -17.380 1.00 57.97 113 ILE A CA 1
ATOM 885 C C . ILE A 1 113 ? 15.328 0.607 -17.979 1.00 57.97 113 ILE A C 1
ATOM 887 O O . ILE A 1 113 ? 16.465 1.058 -17.815 1.00 57.97 113 ILE A O 1
ATOM 891 N N . MET A 1 114 ? 15.069 -0.518 -18.638 1.00 64.75 114 MET A N 1
ATOM 892 C CA . MET A 1 114 ? 16.008 -1.148 -19.539 1.00 64.75 114 MET A CA 1
ATOM 893 C C . MET A 1 114 ? 16.448 -0.051 -20.499 1.00 64.75 114 MET A C 1
ATOM 895 O O . MET A 1 114 ? 15.691 0.355 -21.383 1.00 64.75 114 MET A O 1
ATOM 899 N N . LYS A 1 115 ? 17.647 0.498 -20.277 1.00 59.12 115 LYS A N 1
ATOM 900 C CA . LYS A 1 115 ? 18.234 1.460 -21.201 1.00 59.12 115 LYS A CA 1
ATOM 901 C C . LYS A 1 115 ? 18.293 0.757 -22.548 1.00 59.12 115 LYS A C 1
ATOM 903 O O . LYS A 1 115 ? 19.007 -0.234 -22.695 1.00 59.12 115 LYS A O 1
ATOM 908 N N . ALA A 1 116 ? 17.531 1.253 -23.520 1.00 65.69 116 ALA A N 1
ATOM 909 C CA . ALA A 1 116 ? 17.687 0.824 -24.896 1.00 65.69 116 ALA A CA 1
ATOM 910 C C . ALA A 1 116 ? 19.147 1.095 -25.276 1.00 65.69 116 ALA A C 1
ATOM 912 O O . ALA A 1 116 ? 19.605 2.237 -25.206 1.00 65.69 116 ALA A O 1
ATOM 913 N N . ILE A 1 117 ? 19.902 0.045 -25.603 1.00 71.06 117 ILE A N 1
ATOM 914 C CA . ILE A 1 117 ? 21.264 0.196 -26.110 1.00 71.06 117 ILE A CA 1
ATOM 915 C C . ILE A 1 117 ? 21.124 0.875 -27.473 1.00 71.06 117 ILE A C 1
ATOM 917 O O . ILE A 1 117 ? 20.832 0.232 -28.479 1.00 71.06 117 ILE A O 1
ATOM 921 N N . VAL A 1 118 ? 21.266 2.201 -27.501 1.00 72.06 118 VAL A N 1
ATOM 922 C CA . VAL A 1 118 ? 21.330 2.961 -28.748 1.00 72.06 118 VAL A CA 1
ATOM 923 C C . VAL A 1 118 ? 22.685 2.646 -29.361 1.00 72.06 118 VAL A C 1
ATOM 925 O O . VAL A 1 118 ? 23.705 3.203 -28.962 1.00 72.06 118 VAL A O 1
ATOM 928 N N . PHE A 1 119 ? 22.711 1.684 -30.281 1.00 78.81 119 PHE A N 1
ATOM 929 C CA . PHE A 1 119 ? 23.943 1.279 -30.941 1.00 78.81 119 PHE A CA 1
ATOM 930 C C . PHE A 1 119 ? 24.496 2.460 -31.759 1.00 78.81 119 PHE A C 1
ATOM 932 O O . PHE A 1 119 ? 23.855 2.881 -32.726 1.00 78.81 119 PHE A O 1
ATOM 939 N N . PRO A 1 120 ? 25.693 2.981 -31.433 1.00 80.06 120 PRO A N 1
ATOM 940 C CA . PRO A 1 120 ? 26.233 4.206 -32.033 1.00 80.06 120 PRO A CA 1
ATOM 941 C C . PRO A 1 120 ? 26.575 4.078 -33.531 1.00 80.06 120 PRO A C 1
ATOM 943 O O . PRO A 1 120 ? 26.908 5.070 -34.170 1.00 80.06 120 PRO A O 1
ATOM 946 N N . MET A 1 121 ? 26.489 2.873 -34.110 1.00 86.44 121 MET A N 1
ATOM 947 C CA . MET A 1 121 ? 26.874 2.561 -35.495 1.00 86.44 121 MET A CA 1
ATOM 948 C C . MET A 1 121 ? 25.721 2.021 -36.358 1.00 86.44 121 MET A C 1
ATOM 950 O O . MET A 1 121 ? 25.963 1.329 -37.347 1.00 86.44 121 MET A O 1
ATOM 954 N N . ILE A 1 122 ? 24.462 2.335 -36.035 1.00 88.75 122 ILE A N 1
ATOM 955 C CA . ILE A 1 122 ? 23.303 1.867 -36.822 1.00 88.75 122 ILE A CA 1
ATOM 956 C C . ILE A 1 122 ? 23.407 2.231 -38.316 1.00 88.75 122 ILE A C 1
ATOM 958 O O . ILE A 1 122 ? 23.012 1.463 -39.191 1.00 88.75 122 ILE A O 1
ATOM 962 N N . ASN A 1 123 ? 24.038 3.363 -38.614 1.00 90.81 123 ASN A N 1
ATOM 963 C CA . ASN A 1 123 ? 24.279 3.890 -39.955 1.00 90.81 123 ASN A CA 1
ATOM 964 C C . ASN A 1 123 ? 25.086 2.901 -40.823 1.00 90.81 123 ASN A C 1
ATOM 966 O O . ASN A 1 123 ? 24.846 2.790 -42.024 1.00 90.81 123 ASN A O 1
ATOM 970 N N . LEU A 1 124 ? 26.027 2.163 -40.217 1.00 92.06 124 LEU A N 1
ATOM 971 C CA . LEU A 1 124 ? 26.871 1.185 -40.909 1.00 92.06 124 LEU A CA 1
ATOM 972 C C . LEU A 1 124 ? 26.073 -0.060 -41.314 1.00 92.06 124 LEU A C 1
ATOM 974 O O . LEU A 1 124 ? 26.269 -0.592 -42.405 1.00 92.06 124 LEU A O 1
ATOM 978 N N . VAL A 1 125 ? 25.136 -0.489 -40.462 1.00 92.25 125 VAL A N 1
ATOM 979 C CA . VAL A 1 125 ? 24.224 -1.602 -40.762 1.00 92.25 125 VAL A CA 1
ATOM 980 C C . VAL A 1 125 ? 23.338 -1.241 -41.950 1.00 92.25 125 VAL A C 1
ATOM 982 O O . VAL A 1 125 ? 23.218 -2.027 -42.886 1.00 92.25 125 VAL A O 1
ATOM 985 N N . TRP A 1 126 ? 22.789 -0.024 -41.966 1.00 94.00 126 TRP A N 1
ATOM 986 C CA . TRP A 1 126 ? 22.003 0.473 -43.097 1.00 94.00 126 TRP A CA 1
ATOM 987 C C . TRP A 1 126 ? 22.806 0.522 -44.397 1.00 94.00 126 TRP A C 1
ATOM 989 O O . TRP A 1 126 ? 22.319 0.072 -45.434 1.00 94.00 126 TRP A O 1
ATOM 999 N N . LEU A 1 127 ? 24.051 1.000 -44.346 1.00 96.50 127 LEU A N 1
ATOM 1000 C CA . LEU A 1 127 ? 24.931 1.013 -45.513 1.00 96.50 127 LEU A CA 1
ATOM 1001 C C . LEU A 1 127 ? 25.207 -0.411 -46.020 1.00 96.50 127 LEU A C 1
ATOM 1003 O O . LEU A 1 127 ? 25.085 -0.667 -47.218 1.00 96.50 127 LEU A O 1
ATOM 1007 N N . GLY A 1 128 ? 25.501 -1.352 -45.119 1.00 95.56 128 GLY A N 1
ATOM 1008 C CA . GLY A 1 128 ? 25.684 -2.764 -45.464 1.00 95.56 128 GLY A CA 1
ATOM 1009 C C . GLY A 1 128 ? 24.446 -3.374 -46.125 1.00 95.56 128 GLY A C 1
ATOM 1010 O O . GLY A 1 128 ? 24.556 -4.024 -47.165 1.00 95.56 128 GLY A O 1
ATOM 1011 N N . MET A 1 129 ? 23.257 -3.095 -45.584 1.00 96.12 129 MET A N 1
ATOM 1012 C CA . MET A 1 129 ? 21.986 -3.546 -46.157 1.00 96.12 129 MET A CA 1
ATOM 1013 C C . MET A 1 129 ? 21.758 -3.003 -47.575 1.00 96.12 129 MET A C 1
ATOM 1015 O O . MET A 1 129 ? 21.337 -3.757 -48.453 1.00 96.12 129 MET A O 1
ATOM 1019 N N . ILE A 1 130 ? 22.083 -1.732 -47.835 1.00 97.25 130 ILE A N 1
ATOM 1020 C CA . ILE A 1 130 ? 21.957 -1.124 -49.172 1.00 97.25 130 ILE A CA 1
ATOM 1021 C C . ILE A 1 130 ? 22.917 -1.783 -50.170 1.00 97.25 130 ILE A C 1
ATOM 1023 O O . ILE A 1 130 ? 22.507 -2.138 -51.277 1.00 97.25 130 ILE A O 1
ATOM 1027 N N . VAL A 1 131 ? 24.180 -1.992 -49.787 1.00 97.12 131 VAL A N 1
ATOM 1028 C CA . VAL A 1 131 ? 25.183 -2.632 -50.657 1.00 97.12 131 VAL A CA 1
ATOM 1029 C C . VAL A 1 131 ? 24.762 -4.057 -51.024 1.00 97.12 131 VAL A C 1
ATOM 1031 O O . VAL A 1 131 ? 24.811 -4.436 -52.198 1.00 97.12 131 VAL A O 1
ATOM 1034 N N . LEU A 1 132 ? 24.285 -4.830 -50.045 1.00 96.88 132 LEU A N 1
ATOM 1035 C CA . LEU A 1 132 ? 23.779 -6.185 -50.269 1.00 96.88 132 LEU A CA 1
ATOM 1036 C C . LEU A 1 132 ? 22.549 -6.193 -51.182 1.00 96.88 132 LEU A C 1
ATOM 1038 O O . LEU A 1 132 ? 22.482 -7.010 -52.101 1.00 96.88 132 LEU A O 1
ATOM 1042 N N . ALA A 1 133 ? 21.607 -5.267 -50.983 1.00 96.88 133 ALA A N 1
ATOM 1043 C CA . ALA A 1 133 ? 20.419 -5.149 -51.824 1.00 96.88 133 ALA A CA 1
ATOM 1044 C C . ALA A 1 133 ? 20.775 -4.855 -53.290 1.00 96.88 133 ALA A C 1
ATOM 1046 O O . ALA A 1 133 ? 20.213 -5.469 -54.198 1.00 96.88 133 ALA A O 1
ATOM 1047 N N . ILE A 1 134 ? 21.748 -3.971 -53.536 1.00 97.19 134 ILE A N 1
ATOM 1048 C CA . ILE A 1 134 ? 22.223 -3.654 -54.891 1.00 97.19 134 ILE A CA 1
ATOM 1049 C C . ILE A 1 134 ? 22.911 -4.868 -55.524 1.00 97.19 134 ILE A C 1
ATOM 1051 O O . ILE A 1 134 ? 22.584 -5.240 -56.653 1.00 97.19 134 ILE A O 1
ATOM 1055 N N . GLY A 1 135 ? 23.828 -5.523 -54.804 1.00 95.88 135 GLY A N 1
ATOM 1056 C CA . GLY A 1 135 ? 24.510 -6.723 -55.300 1.00 95.88 135 GLY A CA 1
ATOM 1057 C C . GLY A 1 135 ? 23.527 -7.847 -55.635 1.00 95.88 135 GLY A C 1
ATOM 1058 O O . GLY A 1 135 ? 23.623 -8.482 -56.691 1.00 95.88 135 GLY A O 1
ATOM 1059 N N . PHE A 1 136 ? 22.520 -8.033 -54.782 1.00 96.25 136 PHE A N 1
ATOM 1060 C CA . PHE A 1 136 ? 21.438 -8.979 -55.013 1.00 96.25 136 PHE A CA 1
ATOM 1061 C C . PHE A 1 136 ? 20.599 -8.608 -56.243 1.00 96.25 136 PHE A C 1
ATOM 1063 O O . PHE A 1 136 ? 20.336 -9.471 -57.080 1.00 96.25 136 PHE A O 1
ATOM 1070 N N . ALA A 1 137 ? 20.236 -7.333 -56.414 1.00 96.06 137 ALA A N 1
ATOM 1071 C CA . ALA A 1 137 ? 19.475 -6.866 -57.573 1.00 96.06 137 ALA A CA 1
ATOM 1072 C C . ALA A 1 137 ? 20.232 -7.080 -58.895 1.00 96.06 137 ALA A C 1
ATOM 1074 O O . ALA A 1 137 ? 19.643 -7.546 -59.872 1.00 96.06 137 ALA A O 1
ATOM 1075 N N . ILE A 1 138 ? 21.538 -6.798 -58.928 1.00 95.44 138 ILE A N 1
ATOM 1076 C CA . ILE A 1 138 ? 22.385 -7.027 -60.111 1.00 95.44 138 ILE A CA 1
ATOM 1077 C C . ILE A 1 138 ? 22.448 -8.523 -60.442 1.00 95.44 138 ILE A C 1
ATOM 1079 O O . ILE A 1 138 ? 22.214 -8.914 -61.587 1.00 95.44 138 ILE A O 1
ATOM 1083 N N . SER A 1 139 ? 22.711 -9.365 -59.439 1.00 94.94 139 SER A N 1
ATOM 1084 C CA . SER A 1 139 ? 22.760 -10.823 -59.600 1.00 94.94 139 SER A CA 1
ATOM 1085 C C . SER A 1 139 ? 21.429 -11.386 -60.109 1.00 94.94 139 SER A C 1
ATOM 1087 O O . SER A 1 139 ? 21.394 -12.174 -61.057 1.00 94.94 139 SER A O 1
ATOM 1089 N N . MET A 1 140 ? 20.313 -10.913 -59.546 1.00 94.62 140 MET A N 1
ATOM 1090 C CA . MET A 1 140 ? 18.970 -11.318 -59.953 1.00 94.62 140 MET A CA 1
ATOM 1091 C C . MET A 1 140 ? 18.663 -10.919 -61.402 1.00 94.62 140 MET A C 1
ATOM 1093 O O . MET A 1 140 ? 18.140 -11.734 -62.165 1.00 94.62 140 MET A O 1
ATOM 1097 N N . ARG A 1 141 ? 19.016 -9.692 -61.812 1.00 94.38 141 ARG A N 1
ATOM 1098 C CA . ARG A 1 141 ? 18.824 -9.221 -63.195 1.00 94.38 141 ARG A CA 1
ATOM 1099 C C . ARG A 1 141 ? 19.637 -10.044 -64.186 1.00 94.38 141 ARG A C 1
ATOM 1101 O O . ARG A 1 141 ? 19.067 -10.533 -65.159 1.00 94.38 141 ARG A O 1
ATOM 1108 N N . LYS A 1 142 ? 20.922 -10.272 -63.898 1.00 92.56 142 LYS A N 1
ATOM 1109 C CA . LYS A 1 142 ? 21.791 -11.115 -64.730 1.00 92.56 142 LYS A CA 1
ATOM 1110 C C . LYS A 1 142 ? 21.226 -12.529 -64.868 1.00 92.56 142 LYS A C 1
ATOM 1112 O O . LYS A 1 142 ? 21.138 -13.052 -65.972 1.00 92.56 142 LYS A O 1
ATOM 1117 N N . ARG A 1 143 ? 20.754 -13.123 -63.767 1.00 91.25 143 ARG A N 1
ATOM 1118 C CA . ARG A 1 143 ? 20.121 -14.448 -63.788 1.00 91.25 143 ARG A CA 1
ATOM 1119 C C . ARG A 1 143 ? 18.867 -14.477 -64.663 1.00 91.25 143 ARG A C 1
ATOM 1121 O O . ARG A 1 143 ? 18.654 -15.451 -65.379 1.00 91.25 143 ARG A O 1
ATOM 1128 N N . LEU A 1 144 ? 18.032 -13.440 -64.616 1.00 91.81 144 LEU A N 1
ATOM 1129 C CA . LEU A 1 144 ? 16.829 -13.370 -65.445 1.00 91.81 144 LEU A CA 1
ATOM 1130 C C . LEU A 1 144 ? 17.166 -13.223 -66.937 1.00 91.81 144 LEU A C 1
ATOM 1132 O O . LEU A 1 144 ? 16.506 -13.842 -67.771 1.00 91.81 144 LEU A O 1
ATOM 1136 N N . GLU A 1 145 ? 18.196 -12.449 -67.277 1.00 91.00 145 GLU A N 1
ATOM 1137 C CA . GLU A 1 145 ? 18.707 -12.333 -68.648 1.00 91.00 145 GLU A CA 1
ATOM 1138 C C . GLU A 1 145 ? 19.298 -13.656 -69.153 1.00 91.00 145 GLU A C 1
ATOM 1140 O O . GLU A 1 145 ? 18.940 -14.101 -70.245 1.00 91.00 145 GLU A O 1
ATOM 1145 N N . ASP A 1 146 ? 20.118 -14.332 -68.343 1.00 89.56 146 ASP A N 1
ATOM 1146 C CA . ASP A 1 146 ? 20.692 -15.645 -68.668 1.00 89.56 146 ASP A CA 1
ATOM 1147 C C . ASP A 1 146 ? 19.599 -16.705 -68.887 1.00 89.56 146 ASP A C 1
ATOM 1149 O O . ASP A 1 146 ? 19.681 -17.511 -69.816 1.00 89.56 146 ASP A O 1
ATOM 1153 N N . LEU A 1 147 ? 18.536 -16.696 -68.073 1.00 89.25 147 LEU A N 1
ATOM 1154 C CA . LEU A 1 147 ? 17.389 -17.596 -68.245 1.00 89.25 147 LEU A CA 1
ATOM 1155 C C . LEU A 1 147 ? 16.574 -17.285 -69.508 1.00 89.25 147 LEU A C 1
ATOM 1157 O O . LEU A 1 147 ? 16.063 -18.211 -70.137 1.00 89.25 147 LEU A O 1
ATOM 1161 N N . ARG A 1 148 ? 16.449 -16.008 -69.892 1.00 84.19 148 ARG A N 1
ATOM 1162 C CA . ARG A 1 148 ? 15.776 -15.606 -71.139 1.00 84.19 148 ARG A CA 1
ATOM 1163 C C . ARG A 1 148 ? 16.584 -16.010 -72.372 1.00 84.19 148 ARG A C 1
ATOM 1165 O O . ARG A 1 148 ? 15.997 -16.536 -73.309 1.00 84.19 148 ARG A O 1
ATOM 1172 N N . ARG A 1 149 ? 17.913 -15.846 -72.347 1.00 81.94 149 ARG A N 1
ATOM 1173 C CA . ARG A 1 149 ? 18.813 -16.254 -73.446 1.00 81.94 149 ARG A CA 1
ATOM 1174 C C . ARG A 1 149 ? 18.821 -17.758 -73.712 1.00 81.94 149 ARG A C 1
ATOM 1176 O O . ARG A 1 149 ? 19.093 -18.158 -74.827 1.00 81.94 149 ARG A O 1
ATOM 1183 N N . ARG A 1 150 ? 18.539 -18.594 -72.707 1.00 76.38 150 ARG A N 1
ATOM 1184 C CA . ARG A 1 150 ? 18.462 -20.059 -72.872 1.00 76.38 150 ARG A CA 1
ATOM 1185 C C . ARG A 1 150 ? 17.139 -20.552 -73.473 1.00 76.38 150 ARG A C 1
ATOM 1187 O O . ARG A 1 150 ? 17.041 -21.734 -73.782 1.00 76.38 150 ARG A O 1
ATOM 1194 N N . LYS A 1 151 ? 16.112 -19.698 -73.555 1.00 63.31 151 LYS A N 1
ATOM 1195 C CA . LYS A 1 151 ? 14.769 -20.055 -74.048 1.00 63.31 151 LYS A CA 1
ATOM 1196 C C . LYS A 1 151 ? 14.475 -19.575 -75.477 1.00 63.31 151 LYS A C 1
ATOM 1198 O O . LYS A 1 151 ? 13.420 -19.939 -75.989 1.00 63.31 151 LYS A O 1
ATOM 1203 N N . GLY A 1 152 ? 15.344 -18.762 -76.077 1.00 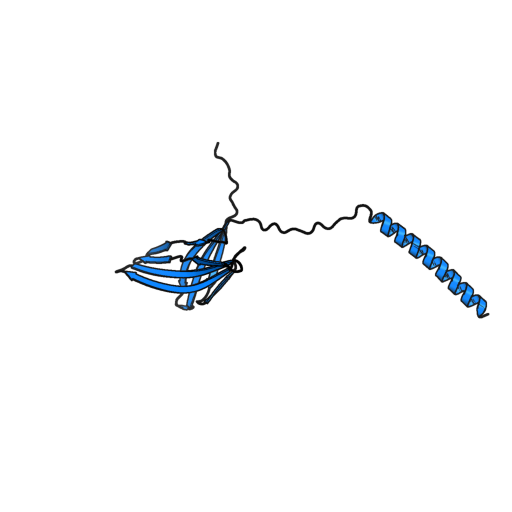58.56 152 GLY A N 1
ATOM 1204 C CA . GLY A 1 152 ? 15.284 -18.359 -77.489 1.00 58.56 152 GLY A CA 1
ATOM 1205 C C . GLY A 1 152 ? 16.423 -18.998 -78.258 1.00 58.56 152 GLY A C 1
ATOM 1206 O O . GLY A 1 152 ? 16.189 -19.351 -79.430 1.00 58.56 152 GLY A O 1
#

Sequence (152 aa):
PARNQPAQDVIEKDHTIHMGDTIWLSKTALVLDRINMYQTGDTIAAGAQFRELNGNESAVVEPQFLIYGSQTGTLPAELVYAGGTIVFQMIQPETDTFIFQTREQNVPQDWIIMKAIVFPMINLVWLGMIVLAIGFAISMRKRLEDLRRRKG

pLDDT: mean 83.93, std 14.56, range [36.75, 97.25]

Foldseek 3Di:
DDDPDPPQPKDKDKDKDAAQDWDDDPQWIKGFPDWDWDDDPQKIKIWTWIWTDHPPDIDTWIKMWMDHPPDIDIRWTADPTQGWIKIFDDADPVVNITMIMTIGRDPPPPPPPVPDPPPPVVVVVVVVVVVVVVVVVVVVVVVVVVVVVVVD

Radius of gyration: 32.63 Å; chains: 1; bounding box: 52×48×107 Å